Protein AF-A0A9Q0MY28-F1 (afdb_monomer)

Foldseek 3Di:
DDDDDDDDDDPPPPPDPPPPPPPPADDQDPVLLVLVVVLCVVDDCVPQDDVVVVVSLQVSLVVSVVVDDDNDGSVVSVVVNVVVVVVVVVVVCVVVVVPDDDDDDDDDDDDPVPVVVVVVVVVVVVVVVVVVVVVVVVVVVVVVVVVVVVVVVVVVPD

Nearest PDB structures (foldseek):
  7pkt-assembly1_S  TM=3.244E-01  e=6.025E+00  Chlamydomonas reinhardtii

pLDDT: mean 76.68, std 19.22, range [40.81, 97.0]

Solvent-accessible surface area (backbone atoms only — not comparable to full-atom values): 9858 Å² total; per-residue (Å²): 134,84,84,89,79,89,82,89,80,78,80,78,79,80,78,74,81,82,77,76,77,79,71,78,71,70,63,77,50,70,69,55,50,55,52,55,51,53,48,52,74,77,51,49,62,90,78,64,37,70,70,56,44,49,53,55,43,45,56,46,29,53,57,44,33,72,77,38,70,48,78,56,55,44,70,51,51,52,50,53,48,53,52,5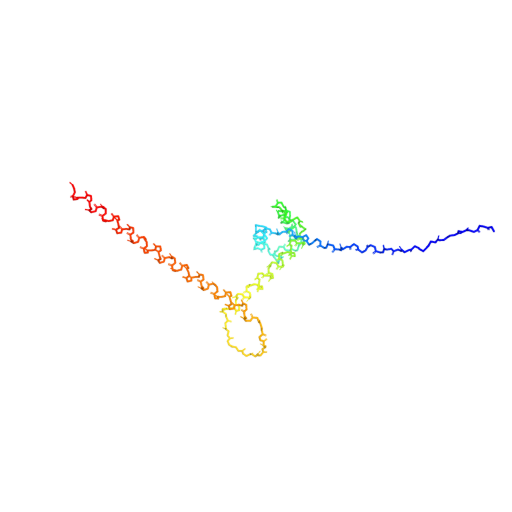0,54,50,49,51,54,53,51,48,46,66,58,49,66,76,75,55,86,74,93,77,88,82,90,82,86,87,80,71,67,70,66,56,53,56,52,51,51,52,51,52,50,51,53,52,52,51,52,52,51,50,51,54,51,51,54,51,50,55,54,50,51,56,53,51,55,52,52,56,63,59,62,78,77,116

Radius of gyration: 33.16 Å; Cα contacts (8 Å, |Δi|>4): 31; chains: 1; bounding box: 58×68×130 Å

Organism: NCBI:txid35572

Structure (mmCIF, N/CA/C/O backbone):
data_AF-A0A9Q0MY28-F1
#
_entry.id   AF-A0A9Q0MY28-F1
#
loop_
_atom_site.group_PDB
_atom_site.id
_atom_site.type_symbol
_atom_site.label_atom_id
_atom_site.label_alt_id
_atom_site.label_comp_id
_atom_site.label_asym_id
_atom_site.label_entity_id
_atom_site.label_seq_id
_atom_site.pdbx_PDB_ins_code
_atom_site.Cartn_x
_atom_site.Cartn_y
_atom_site.Cartn_z
_atom_site.occupancy
_atom_site.B_iso_or_equiv
_atom_site.auth_seq_id
_atom_site.auth_comp_id
_atom_site.auth_asym_id
_atom_site.auth_atom_id
_atom_site.pdbx_PDB_model_num
ATOM 1 N N . MET A 1 1 ? -35.969 -32.860 -71.937 1.00 40.81 1 MET A N 1
ATOM 2 C CA . MET A 1 1 ? -35.325 -33.828 -71.030 1.00 40.81 1 MET A CA 1
ATOM 3 C C . MET A 1 1 ? -34.455 -33.044 -70.061 1.00 40.81 1 MET A C 1
ATOM 5 O O . MET A 1 1 ? -33.631 -32.294 -70.557 1.00 40.81 1 MET A O 1
ATOM 9 N N . LEU A 1 2 ? -34.689 -33.248 -68.753 1.00 44.28 2 LEU A N 1
ATOM 10 C CA . LEU A 1 2 ? -33.838 -32.941 -67.578 1.00 44.28 2 LEU A CA 1
ATOM 11 C C . LEU A 1 2 ? -33.601 -31.436 -67.297 1.00 44.28 2 LEU A C 1
ATOM 13 O O . LEU A 1 2 ? -32.993 -30.759 -68.112 1.00 44.28 2 LEU A O 1
ATOM 17 N N . SER A 1 3 ? -34.222 -30.787 -66.302 1.00 49.66 3 SER A N 1
ATOM 18 C CA . SER A 1 3 ? -34.233 -30.965 -64.827 1.00 49.66 3 SER A CA 1
ATOM 19 C C . SER A 1 3 ? -32.961 -30.479 -64.112 1.00 49.66 3 SER A C 1
ATOM 21 O O . SER A 1 3 ? -31.872 -30.917 -64.456 1.00 49.66 3 SER A O 1
ATOM 23 N N . GLU A 1 4 ? -33.201 -29.677 -63.057 1.00 52.00 4 GLU A N 1
ATOM 24 C CA . GLU A 1 4 ? -32.358 -29.399 -61.866 1.00 52.00 4 GLU A CA 1
ATOM 25 C C . GLU A 1 4 ? -31.192 -28.398 -62.044 1.00 52.00 4 GLU A C 1
ATOM 27 O O . GLU A 1 4 ? -30.503 -28.403 -63.049 1.00 52.00 4 GLU A O 1
ATOM 32 N N . GLY A 1 5 ? -30.885 -27.479 -61.122 1.00 47.59 5 GLY A N 1
ATOM 33 C CA . GLY A 1 5 ? -31.437 -27.168 -59.804 1.00 47.59 5 GLY A CA 1
ATOM 34 C C . GLY A 1 5 ? -30.579 -26.100 -59.087 1.00 47.59 5 GLY A C 1
ATOM 35 O O . GLY A 1 5 ? -29.384 -26.002 -59.331 1.00 47.59 5 GLY A O 1
ATOM 36 N N . SER A 1 6 ? -31.239 -25.292 -58.246 1.00 51.25 6 SER A N 1
ATOM 37 C CA . SER A 1 6 ? -30.833 -24.787 -56.916 1.00 51.25 6 SER A CA 1
ATOM 38 C C . SER A 1 6 ? -29.352 -24.497 -56.599 1.00 51.25 6 SER A C 1
ATOM 40 O O . SER A 1 6 ? -28.540 -25.414 -56.613 1.00 51.25 6 SER A O 1
ATOM 42 N N . SER A 1 7 ? -29.049 -23.291 -56.087 1.00 53.34 7 SER A N 1
ATOM 43 C CA . SER A 1 7 ? -28.629 -23.110 -54.675 1.00 53.34 7 SER A CA 1
ATOM 44 C C . SER A 1 7 ? -28.375 -21.627 -54.339 1.00 53.34 7 SER A C 1
ATOM 46 O O . SER A 1 7 ? -27.285 -21.103 -54.569 1.00 53.34 7 SER A O 1
ATOM 48 N N . ASP A 1 8 ? -29.374 -20.953 -53.764 1.00 49.28 8 ASP A N 1
ATOM 49 C CA . ASP A 1 8 ? -29.188 -19.671 -53.077 1.00 49.28 8 ASP A CA 1
ATOM 50 C C . ASP A 1 8 ? -28.562 -19.937 -51.701 1.00 49.28 8 ASP A C 1
ATOM 52 O O . ASP A 1 8 ? -29.221 -20.356 -50.747 1.00 49.28 8 ASP A O 1
ATOM 56 N N . GLY A 1 9 ? -27.248 -19.741 -51.610 1.00 54.25 9 GLY A N 1
ATOM 57 C CA . GLY A 1 9 ? -26.503 -19.824 -50.359 1.00 54.25 9 GLY A CA 1
ATOM 58 C C . GLY A 1 9 ? -26.680 -18.561 -49.519 1.00 54.25 9 GLY A C 1
ATOM 59 O O . GLY A 1 9 ? -25.861 -17.649 -49.594 1.00 54.25 9 GLY A O 1
ATOM 60 N N . GLU A 1 10 ? -27.721 -18.516 -48.685 1.00 53.44 10 GLU A N 1
ATOM 61 C CA . GLU A 1 10 ? -27.816 -17.570 -47.566 1.00 53.44 10 GLU A CA 1
ATOM 62 C C . GLU A 1 10 ? -26.691 -17.843 -46.550 1.00 53.44 10 GLU A C 1
ATOM 64 O O . GLU A 1 10 ? -26.781 -18.728 -45.693 1.00 53.44 10 GLU A O 1
ATOM 69 N N . CYS A 1 11 ? -25.622 -17.048 -46.607 1.00 50.44 11 CYS A N 1
ATOM 70 C CA . CYS A 1 11 ? -24.633 -16.960 -45.537 1.00 50.44 11 CYS A CA 1
ATOM 71 C C . CYS A 1 11 ? -25.269 -16.296 -44.308 1.00 50.44 11 CYS A C 1
ATOM 73 O O . CYS A 1 11 ? -25.254 -15.076 -44.159 1.00 50.44 11 CYS A O 1
ATOM 75 N N . LYS A 1 12 ? -25.828 -17.105 -43.403 1.00 57.69 12 LYS A N 1
ATOM 76 C CA . LYS A 1 12 ? -26.235 -16.653 -42.068 1.00 57.69 12 LYS A CA 1
ATOM 77 C C . LYS A 1 12 ? -24.986 -16.304 -41.262 1.00 57.69 12 LYS A C 1
ATOM 79 O O . LYS A 1 12 ? -24.281 -17.175 -40.753 1.00 57.69 12 LYS A O 1
ATOM 84 N N . GLU A 1 13 ? -24.712 -15.010 -41.178 1.00 53.75 13 GLU A N 1
ATOM 85 C CA . GLU A 1 13 ? -23.661 -14.417 -40.360 1.00 53.75 13 GLU A CA 1
ATOM 86 C C . GLU A 1 13 ? -23.988 -14.660 -38.875 1.00 53.75 13 GLU A C 1
ATOM 88 O O . GLU A 1 13 ? -24.780 -13.954 -38.247 1.00 53.75 13 GLU A O 1
ATOM 93 N N . ASN A 1 14 ? -23.420 -15.731 -38.317 1.00 57.09 14 ASN A N 1
ATOM 94 C CA . ASN A 1 14 ? -23.519 -16.059 -36.899 1.00 57.09 14 ASN A CA 1
ATOM 95 C C . ASN A 1 14 ? -22.766 -15.004 -36.079 1.00 57.09 14 ASN A C 1
ATOM 97 O O . ASN A 1 14 ? -21.574 -15.128 -35.798 1.00 57.09 14 ASN A O 1
ATOM 101 N N . LYS A 1 15 ? -23.482 -13.953 -35.682 1.00 55.16 15 LYS A N 1
ATOM 102 C CA . LYS A 1 15 ? -23.011 -12.921 -34.760 1.00 55.16 15 LYS A CA 1
ATOM 103 C C . LYS A 1 15 ? -22.893 -13.534 -33.361 1.00 55.16 15 LYS A C 1
ATOM 105 O O . LYS A 1 15 ? -23.852 -13.536 -32.591 1.00 55.16 15 LYS A O 1
ATOM 110 N N . MET A 1 16 ? -21.731 -14.103 -33.034 1.00 52.81 16 MET A N 1
ATOM 111 C CA . MET A 1 16 ? -21.467 -14.546 -31.665 1.00 52.81 16 MET A CA 1
ATOM 112 C C . MET A 1 16 ? -21.495 -13.329 -30.723 1.00 52.81 16 MET A C 1
ATOM 114 O O . MET A 1 16 ? -20.825 -12.329 -31.000 1.00 52.81 16 MET A O 1
ATOM 118 N N . PRO A 1 17 ? -22.254 -13.376 -29.613 1.00 57.28 17 PRO A N 1
ATOM 119 C CA . PRO A 1 17 ? -22.230 -12.320 -28.618 1.00 57.28 17 PRO A CA 1
ATOM 120 C C . PRO A 1 17 ? -20.844 -12.287 -27.978 1.00 57.28 17 PRO A C 1
ATOM 122 O O . PRO A 1 17 ? -20.407 -13.242 -27.337 1.00 57.28 17 PRO A O 1
ATOM 125 N N . ASN A 1 18 ? -20.155 -11.167 -28.181 1.00 45.53 18 ASN A N 1
ATOM 126 C CA . ASN A 1 18 ? -18.855 -10.861 -27.608 1.00 45.53 18 ASN A CA 1
ATOM 127 C C . ASN A 1 18 ? -19.030 -10.688 -26.088 1.00 45.53 18 ASN A C 1
ATOM 129 O O . ASN A 1 18 ? -19.217 -9.578 -25.588 1.00 45.53 18 ASN A O 1
ATOM 133 N N . GLN A 1 19 ? -19.075 -11.802 -25.349 1.00 51.69 19 GLN A N 1
ATOM 134 C CA . GLN A 1 19 ? -18.989 -11.789 -23.895 1.00 51.69 19 GLN A CA 1
ATOM 135 C C . GLN A 1 19 ? -17.579 -11.331 -23.536 1.00 51.69 19 GLN A C 1
ATOM 137 O O . GLN A 1 19 ? -16.637 -12.118 -23.467 1.00 51.69 19 GLN A O 1
ATOM 142 N N . VAL A 1 20 ? -17.436 -10.024 -23.331 1.00 46.72 20 VAL A N 1
ATOM 143 C CA . VAL A 1 20 ? -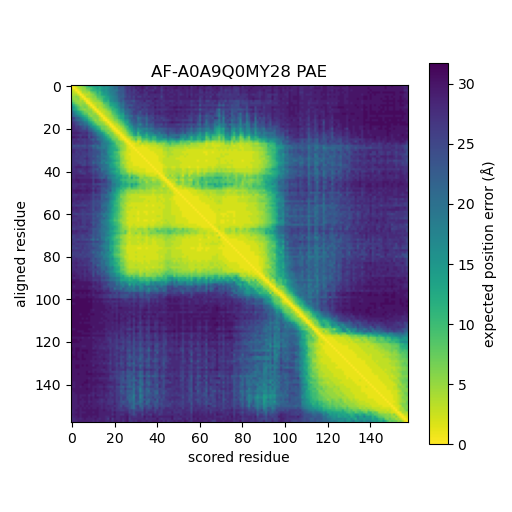16.249 -9.430 -22.730 1.00 46.72 20 VAL A CA 1
ATOM 144 C C . VAL A 1 20 ? -16.193 -9.928 -21.288 1.00 46.72 20 VAL A C 1
ATOM 146 O O . VAL A 1 20 ? -16.767 -9.332 -20.378 1.00 46.72 20 VAL A O 1
ATOM 149 N N . PHE A 1 21 ? -15.523 -11.060 -21.075 1.00 46.31 21 PHE A N 1
ATOM 150 C CA . PHE A 1 21 ? -15.102 -11.489 -19.752 1.00 46.31 21 PHE A CA 1
ATOM 151 C C . PHE A 1 21 ? -14.132 -10.429 -19.231 1.00 46.31 21 PHE A C 1
ATOM 153 O O . PHE A 1 21 ? -12.944 -10.434 -19.554 1.00 46.31 21 PHE A O 1
ATOM 160 N N . VAL A 1 22 ? -14.639 -9.481 -18.440 1.00 47.47 22 VAL A N 1
ATOM 161 C CA . VAL A 1 22 ? -13.801 -8.565 -17.665 1.00 47.47 22 VAL A CA 1
ATOM 162 C C . VAL A 1 22 ? -13.130 -9.407 -16.585 1.00 47.47 22 VAL A C 1
ATOM 164 O O . VAL A 1 22 ? -13.611 -9.513 -15.456 1.00 47.47 22 VAL A O 1
ATOM 167 N N . LEU A 1 23 ? -12.032 -10.067 -16.955 1.00 50.94 23 LEU A N 1
ATOM 168 C CA . LEU A 1 23 ? -11.127 -10.716 -16.022 1.00 50.94 23 LEU A CA 1
ATOM 169 C C . LEU A 1 23 ? -10.710 -9.647 -15.013 1.00 50.94 23 LEU A C 1
ATOM 171 O O . LEU A 1 23 ? -10.011 -8.689 -15.353 1.00 50.94 23 LEU A O 1
ATOM 175 N N . LYS A 1 24 ? -11.207 -9.772 -13.775 1.00 58.97 24 LYS A N 1
ATOM 176 C CA . LYS A 1 24 ? -10.778 -8.939 -12.651 1.00 58.97 24 LYS A CA 1
ATOM 177 C C . LYS A 1 24 ? -9.269 -9.103 -12.540 1.00 58.97 24 LYS A C 1
ATOM 179 O O . LYS A 1 24 ? -8.791 -10.130 -12.070 1.00 58.97 24 LYS A O 1
ATOM 184 N N . GLN A 1 25 ? -8.544 -8.094 -13.011 1.00 57.81 25 GLN A N 1
ATOM 185 C CA . GLN A 1 25 ? -7.092 -8.047 -12.941 1.00 57.81 25 GLN A CA 1
ATOM 186 C C . GLN A 1 25 ? -6.654 -8.342 -11.495 1.00 57.81 25 GLN A C 1
ATOM 188 O O . GLN A 1 25 ? -7.219 -7.739 -10.570 1.00 57.81 25 GLN A O 1
ATOM 193 N N . PRO A 1 26 ? -5.696 -9.263 -11.285 1.00 64.94 26 PRO A N 1
ATOM 194 C CA . PRO A 1 26 ? -5.213 -9.603 -9.956 1.00 64.94 26 PRO A CA 1
ATOM 195 C C . PRO A 1 26 ? -4.766 -8.335 -9.222 1.00 64.94 26 PRO A C 1
ATOM 197 O O . PRO A 1 26 ? -4.039 -7.491 -9.757 1.00 64.94 26 PRO A O 1
ATOM 200 N N . ARG A 1 27 ? -5.296 -8.151 -8.009 1.00 80.12 27 ARG A N 1
ATOM 201 C CA . ARG A 1 27 ? -5.025 -6.966 -7.193 1.00 80.12 27 ARG A CA 1
ATOM 202 C C . ARG A 1 27 ? -3.674 -7.132 -6.515 1.00 80.12 27 ARG A C 1
ATOM 204 O O . ARG A 1 27 ? -3.429 -8.157 -5.893 1.00 80.12 27 ARG A O 1
ATOM 211 N N . VAL A 1 28 ? -2.849 -6.095 -6.613 1.00 87.94 28 VAL A N 1
ATOM 212 C CA . VAL A 1 28 ? -1.614 -5.970 -5.835 1.00 87.94 28 VAL A CA 1
ATOM 213 C C . VAL A 1 28 ? -1.977 -5.981 -4.351 1.00 87.94 28 VAL A C 1
ATOM 215 O O . VAL A 1 28 ? -2.903 -5.275 -3.934 1.00 87.94 28 VAL A O 1
ATOM 218 N N . SER A 1 29 ? -1.283 -6.803 -3.570 1.00 90.38 29 SER A N 1
ATOM 219 C CA . SER A 1 29 ? -1.513 -6.921 -2.134 1.00 90.38 29 SER A CA 1
ATOM 220 C C . SER A 1 29 ? -1.010 -5.678 -1.393 1.00 90.38 29 SER A C 1
ATOM 222 O O . SER A 1 29 ? -0.156 -4.937 -1.878 1.00 90.38 29 SER A O 1
ATOM 224 N N . LYS A 1 30 ? -1.525 -5.439 -0.182 1.00 89.62 30 LYS A N 1
ATOM 225 C CA . LYS A 1 30 ? -1.032 -4.340 0.662 1.00 89.62 30 LYS A CA 1
ATOM 226 C C . LYS A 1 30 ? 0.471 -4.490 0.946 1.00 89.62 30 LYS A C 1
ATOM 228 O O . LYS A 1 30 ? 1.210 -3.529 0.800 1.00 89.62 30 LYS A O 1
ATOM 233 N N . GLN A 1 31 ? 0.912 -5.710 1.250 1.00 91.50 31 GLN A N 1
ATOM 234 C CA . GLN A 1 31 ? 2.310 -6.021 1.547 1.00 91.50 31 GLN A CA 1
ATOM 235 C C . GLN A 1 31 ? 3.249 -5.694 0.375 1.00 91.50 31 GLN A C 1
ATOM 237 O O . GLN A 1 31 ? 4.323 -5.143 0.587 1.00 91.50 31 GLN A O 1
ATOM 242 N N . GLN A 1 32 ? 2.821 -5.959 -0.865 1.00 92.81 32 GLN A N 1
ATOM 243 C CA . GLN A 1 32 ? 3.580 -5.576 -2.060 1.00 92.81 32 GLN A CA 1
ATOM 244 C C . GLN A 1 32 ? 3.731 -4.049 -2.180 1.00 92.81 32 GLN A C 1
ATOM 246 O O . GLN A 1 32 ? 4.784 -3.567 -2.584 1.00 92.81 32 GLN A O 1
ATOM 251 N N . TYR A 1 33 ? 2.707 -3.270 -1.813 1.00 91.38 33 TYR A N 1
ATOM 252 C CA . TYR A 1 33 ? 2.809 -1.807 -1.805 1.00 91.38 33 TYR A CA 1
ATOM 253 C C . TYR A 1 33 ? 3.712 -1.272 -0.698 1.00 91.38 33 TYR A C 1
ATOM 255 O O . TYR A 1 33 ? 4.473 -0.343 -0.958 1.00 91.38 33 TYR A O 1
ATOM 263 N N . ASP A 1 34 ? 3.627 -1.846 0.501 1.00 92.75 34 ASP A N 1
ATOM 264 C CA . ASP A 1 34 ? 4.446 -1.432 1.642 1.00 92.75 34 ASP A CA 1
ATOM 265 C C . ASP A 1 34 ? 5.945 -1.634 1.327 1.00 92.75 34 ASP A C 1
ATOM 267 O O . ASP A 1 34 ? 6.767 -0.766 1.611 1.00 92.75 34 ASP A O 1
ATOM 271 N N . GLU A 1 35 ? 6.293 -2.721 0.631 1.00 95.00 35 GLU A N 1
ATOM 272 C CA . GLU A 1 35 ? 7.662 -2.989 0.177 1.00 95.00 35 GLU A CA 1
ATOM 273 C C . GLU A 1 35 ? 8.145 -1.991 -0.892 1.00 95.00 35 GLU A C 1
ATOM 275 O O . GLU A 1 35 ? 9.271 -1.497 -0.823 1.00 95.00 35 GLU A O 1
ATOM 280 N N . ILE A 1 36 ? 7.294 -1.648 -1.868 1.00 92.94 36 ILE A N 1
ATOM 281 C CA . ILE A 1 36 ? 7.620 -0.615 -2.867 1.00 92.94 36 ILE A CA 1
ATOM 282 C C . ILE A 1 36 ? 7.843 0.744 -2.191 1.00 92.94 36 ILE A C 1
ATOM 284 O O . ILE A 1 36 ? 8.720 1.508 -2.597 1.00 92.94 36 ILE A O 1
ATOM 288 N N . GLU A 1 37 ? 7.036 1.066 -1.181 1.00 92.31 37 GLU A N 1
ATOM 289 C CA . GLU A 1 37 ? 7.140 2.320 -0.442 1.00 92.31 37 GLU A CA 1
ATOM 290 C C . GLU A 1 37 ? 8.451 2.402 0.348 1.00 92.31 37 GLU A C 1
ATOM 292 O O . GLU A 1 37 ? 9.152 3.406 0.226 1.00 92.31 37 GLU A O 1
ATOM 297 N N . ALA A 1 38 ? 8.823 1.338 1.066 1.00 93.38 38 ALA A N 1
ATOM 298 C CA . ALA A 1 38 ? 10.107 1.249 1.760 1.00 93.38 38 ALA A CA 1
ATOM 299 C C . ALA A 1 38 ? 11.288 1.396 0.787 1.00 93.38 38 ALA A C 1
ATOM 301 O O . ALA A 1 38 ? 12.184 2.209 1.007 1.00 93.38 38 ALA A O 1
ATOM 302 N N . PHE A 1 39 ? 11.238 0.701 -0.355 1.00 94.19 39 PHE A N 1
ATOM 303 C CA . PHE A 1 39 ? 12.268 0.805 -1.386 1.00 94.19 39 PHE A CA 1
ATOM 304 C C . PHE A 1 39 ? 12.501 2.252 -1.851 1.00 94.19 39 PHE A C 1
ATOM 306 O O . PHE A 1 39 ? 13.648 2.675 -1.981 1.00 94.19 39 PHE A O 1
ATOM 313 N N . TYR A 1 40 ? 11.428 3.015 -2.086 1.00 88.19 40 TYR A N 1
ATOM 314 C CA . TYR A 1 40 ? 11.516 4.411 -2.530 1.00 88.19 40 TYR A CA 1
ATOM 315 C C . TYR A 1 40 ? 12.015 5.380 -1.459 1.00 88.19 40 TYR A C 1
ATOM 317 O O . TYR A 1 40 ? 12.521 6.444 -1.815 1.00 88.19 40 TYR A O 1
ATOM 325 N N . GLN A 1 41 ? 11.813 5.065 -0.180 1.00 87.00 41 GLN A N 1
ATOM 326 C CA . GLN A 1 41 ? 12.341 5.877 0.916 1.00 87.00 41 GLN A CA 1
ATOM 327 C C . GLN A 1 41 ? 13.863 5.737 1.007 1.00 87.00 41 GLN A C 1
ATOM 329 O O . GLN A 1 41 ? 14.549 6.741 1.184 1.00 87.00 41 GLN A O 1
ATOM 334 N N . ASP A 1 42 ? 14.372 4.524 0.794 1.00 88.62 42 ASP A N 1
ATOM 335 C CA . ASP A 1 42 ? 15.803 4.223 0.884 1.00 88.62 42 ASP A CA 1
ATOM 336 C C . ASP A 1 42 ? 16.573 4.536 -0.409 1.00 88.62 42 ASP A C 1
ATOM 338 O O . ASP A 1 42 ? 17.759 4.859 -0.366 1.00 88.62 42 ASP A O 1
ATOM 342 N N . HIS A 1 43 ? 15.914 4.457 -1.572 1.00 85.25 43 HIS A N 1
ATOM 343 C CA . HIS A 1 43 ? 16.565 4.575 -2.878 1.00 85.25 43 HIS A CA 1
ATOM 344 C C . HIS A 1 43 ? 15.882 5.639 -3.746 1.00 85.25 43 HIS A C 1
ATOM 346 O O . HIS A 1 43 ? 14.854 5.386 -4.382 1.00 85.25 43 HIS A O 1
ATOM 352 N N . SER A 1 44 ? 16.482 6.831 -3.836 1.00 81.50 44 SER A N 1
ATOM 353 C CA . SER A 1 44 ? 16.068 7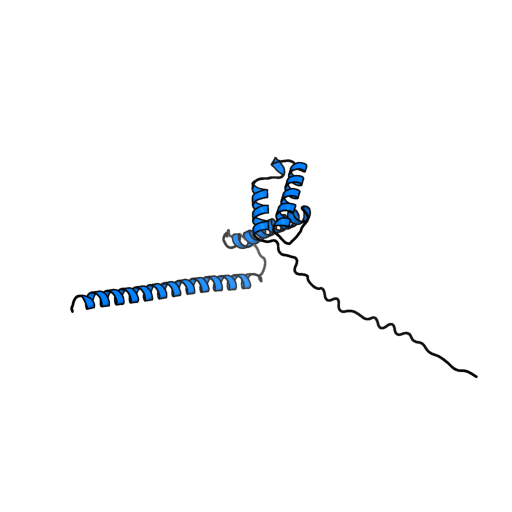.846 -4.812 1.00 81.50 44 SER A CA 1
ATOM 354 C C . SER A 1 44 ? 16.861 7.709 -6.115 1.00 81.50 44 SER A C 1
ATOM 356 O O . SER A 1 44 ? 18.076 7.518 -6.106 1.00 81.50 44 SER A O 1
ATOM 358 N N . GLU A 1 45 ? 16.186 7.837 -7.261 1.00 76.56 45 GLU A N 1
ATOM 359 C CA . GLU A 1 45 ? 16.845 7.782 -8.580 1.00 76.56 45 GLU A CA 1
ATOM 360 C C . GLU A 1 45 ? 17.952 8.844 -8.710 1.00 76.56 45 GLU A C 1
ATOM 362 O O . GLU A 1 45 ? 18.993 8.600 -9.318 1.00 76.56 45 GLU A O 1
ATOM 367 N N . GLU A 1 46 ? 17.747 9.996 -8.069 1.00 77.31 46 GLU A N 1
ATOM 368 C CA . GLU A 1 46 ? 18.671 11.132 -8.051 1.00 77.31 46 GLU A CA 1
ATOM 369 C C . GLU A 1 46 ? 19.980 10.844 -7.301 1.00 77.31 46 GLU A C 1
ATOM 371 O O . GLU A 1 46 ? 20.995 11.460 -7.615 1.00 77.31 46 GLU A O 1
ATOM 376 N N . SER A 1 47 ? 19.989 9.912 -6.340 1.00 77.38 47 SER A N 1
ATOM 377 C CA . SER A 1 47 ? 21.163 9.655 -5.490 1.00 77.38 47 SER A CA 1
ATOM 378 C C . SER A 1 47 ? 22.044 8.496 -5.964 1.00 77.38 47 SER A C 1
ATOM 380 O O . SER A 1 47 ? 23.230 8.473 -5.648 1.00 77.38 47 SER A O 1
ATOM 382 N N . ILE A 1 48 ? 21.498 7.544 -6.728 1.00 82.44 48 ILE A N 1
ATOM 383 C CA . ILE A 1 48 ? 22.160 6.255 -7.017 1.00 82.44 48 ILE A CA 1
ATOM 384 C C . ILE A 1 48 ? 22.563 6.104 -8.498 1.00 82.44 48 ILE A C 1
ATOM 386 O O . ILE A 1 48 ? 23.413 5.282 -8.842 1.00 82.44 48 ILE A O 1
ATOM 390 N N . GLY A 1 49 ? 21.999 6.925 -9.388 1.00 89.56 49 GLY A N 1
ATOM 391 C CA . GLY A 1 49 ? 22.248 6.850 -10.827 1.00 89.56 49 GLY A CA 1
ATOM 392 C C . GLY A 1 49 ? 21.358 5.825 -11.540 1.00 89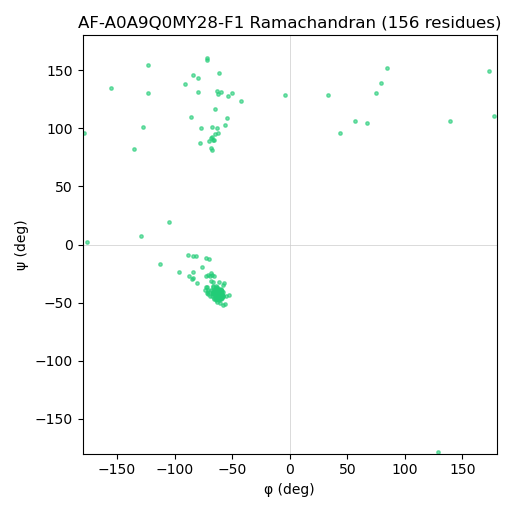.56 49 GLY A C 1
ATOM 393 O O . GLY A 1 49 ? 20.904 4.831 -10.970 1.00 89.56 49 GLY A O 1
ATOM 394 N N . ARG A 1 50 ? 21.084 6.084 -12.824 1.00 87.12 50 ARG A N 1
ATOM 395 C CA . ARG A 1 50 ? 20.005 5.427 -13.584 1.00 87.12 50 ARG A CA 1
ATOM 396 C C . ARG A 1 50 ? 20.168 3.909 -13.718 1.00 87.12 50 ARG A C 1
ATOM 398 O O . ARG A 1 50 ? 19.191 3.180 -13.551 1.00 87.12 50 ARG A O 1
ATOM 405 N N . ASP A 1 51 ? 21.372 3.431 -14.020 1.00 89.75 51 ASP A N 1
ATOM 406 C CA . ASP A 1 51 ? 21.605 2.006 -14.295 1.00 89.75 51 ASP A CA 1
ATOM 407 C C . ASP A 1 51 ? 21.513 1.156 -13.024 1.00 89.75 51 ASP A C 1
ATOM 409 O O . ASP A 1 51 ? 20.865 0.108 -13.014 1.00 89.75 51 ASP A O 1
ATOM 413 N N . VAL A 1 52 ? 22.074 1.655 -11.921 1.00 90.25 52 VAL A N 1
ATOM 414 C CA . VAL A 1 52 ? 21.985 1.004 -10.609 1.00 90.25 52 VAL A CA 1
ATOM 415 C C . VAL A 1 52 ? 20.542 1.035 -10.104 1.00 90.25 52 VAL A C 1
ATOM 417 O O . VAL A 1 52 ? 20.021 0.015 -9.656 1.00 90.25 52 VAL A O 1
ATOM 420 N N . PHE A 1 53 ? 19.843 2.162 -10.271 1.00 90.12 53 PHE A N 1
ATOM 421 C CA . PHE A 1 53 ? 18.424 2.268 -9.938 1.00 90.12 53 PHE A CA 1
ATOM 422 C C . PHE A 1 53 ? 17.566 1.272 -10.732 1.00 90.12 53 PHE A C 1
ATOM 424 O O . PHE A 1 53 ? 16.644 0.666 -10.188 1.00 90.12 53 PHE A O 1
ATOM 431 N N . LYS A 1 54 ? 17.876 1.046 -12.014 1.00 92.00 54 LYS A N 1
ATOM 432 C CA . LYS A 1 54 ? 17.202 0.034 -12.836 1.00 92.00 54 LYS A CA 1
ATOM 433 C C . LYS A 1 54 ? 17.442 -1.388 -12.324 1.00 92.00 54 LYS A C 1
ATOM 435 O O . LYS A 1 54 ? 16.477 -2.139 -12.212 1.00 92.00 54 LYS A O 1
ATOM 440 N N . ALA A 1 55 ? 18.678 -1.743 -11.978 1.00 93.44 55 ALA A N 1
ATOM 441 C CA . ALA A 1 55 ? 18.995 -3.062 -11.427 1.00 93.44 55 ALA A CA 1
ATOM 442 C C . ALA A 1 55 ? 18.282 -3.313 -10.085 1.00 93.44 55 ALA A C 1
ATOM 444 O O . ALA A 1 55 ? 17.676 -4.362 -9.877 1.00 93.44 55 ALA A O 1
ATOM 445 N N . LEU A 1 56 ? 18.270 -2.313 -9.200 1.00 94.75 56 LEU A N 1
ATOM 446 C CA . LEU A 1 56 ? 17.557 -2.371 -7.923 1.00 94.75 56 LEU A CA 1
ATOM 447 C C . LEU A 1 56 ? 16.050 -2.605 -8.105 1.00 94.75 56 LEU A C 1
ATOM 449 O O . LEU A 1 56 ? 15.444 -3.408 -7.398 1.00 94.75 56 LEU A O 1
ATOM 453 N N . TRP A 1 57 ? 15.458 -1.955 -9.104 1.00 94.31 57 TRP A N 1
ATOM 454 C CA . TRP A 1 57 ? 14.058 -2.154 -9.466 1.00 94.31 57 TRP A CA 1
ATOM 455 C C . TRP A 1 57 ? 13.749 -3.543 -10.016 1.00 94.31 57 TRP A C 1
ATOM 457 O O . TRP A 1 57 ? 12.671 -4.075 -9.749 1.00 94.31 57 TRP A O 1
ATOM 467 N N . GLN A 1 58 ? 14.669 -4.132 -10.779 1.00 95.56 58 GLN A N 1
ATOM 468 C CA . GLN A 1 58 ? 14.521 -5.504 -11.261 1.00 95.56 58 GLN A CA 1
ATOM 469 C C . GLN A 1 58 ? 14.517 -6.491 -10.089 1.00 95.56 58 GLN A C 1
ATOM 471 O O . GLN A 1 58 ? 13.584 -7.284 -9.975 1.00 95.56 58 GLN A O 1
ATOM 476 N N . ASN A 1 59 ? 15.466 -6.355 -9.158 1.00 96.00 59 ASN A N 1
ATOM 477 C CA . ASN A 1 59 ? 15.515 -7.175 -7.944 1.00 96.00 59 ASN A CA 1
ATOM 478 C C . ASN A 1 59 ? 14.240 -7.023 -7.096 1.00 96.00 59 ASN A C 1
ATOM 480 O O . ASN A 1 59 ? 13.696 -8.002 -6.582 1.00 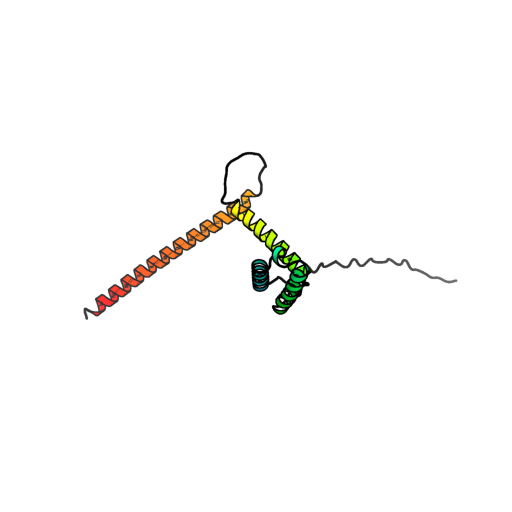96.00 59 ASN A O 1
ATOM 484 N N . LEU A 1 60 ? 13.723 -5.795 -6.974 1.00 95.50 60 LEU A N 1
ATOM 485 C CA . LEU A 1 60 ? 12.463 -5.543 -6.281 1.00 95.50 60 LEU A CA 1
ATOM 486 C C . LEU A 1 60 ? 11.287 -6.240 -6.979 1.00 95.50 60 LEU A C 1
ATOM 488 O O . LEU A 1 60 ? 10.471 -6.868 -6.311 1.00 95.50 60 LEU A O 1
ATOM 492 N N . ALA A 1 61 ? 11.195 -6.162 -8.308 1.00 95.75 61 ALA A N 1
ATOM 493 C CA . ALA A 1 61 ? 10.126 -6.808 -9.068 1.00 95.75 61 ALA A CA 1
ATOM 494 C C . ALA A 1 61 ? 10.109 -8.330 -8.859 1.00 95.75 61 ALA A C 1
ATOM 496 O O . ALA A 1 61 ? 9.041 -8.910 -8.660 1.00 95.75 61 ALA A O 1
ATOM 497 N N . GLU A 1 62 ? 11.279 -8.970 -8.839 1.00 96.38 62 GLU A N 1
ATOM 498 C CA . GLU A 1 62 ? 11.411 -10.396 -8.526 1.00 96.38 62 GLU A CA 1
ATOM 499 C C . GLU A 1 62 ? 10.917 -10.713 -7.111 1.00 96.38 62 GLU A C 1
ATOM 501 O O . GLU A 1 62 ? 10.091 -11.612 -6.932 1.00 96.38 62 GLU A O 1
ATOM 506 N N . LYS A 1 63 ? 11.337 -9.919 -6.116 1.00 96.19 63 LYS A N 1
ATOM 507 C CA . LYS A 1 63 ? 10.875 -10.053 -4.727 1.00 96.19 63 LYS A CA 1
ATOM 508 C C . LYS A 1 63 ? 9.353 -9.923 -4.621 1.00 96.19 63 LYS A C 1
ATOM 510 O O . LYS A 1 63 ? 8.718 -10.721 -3.937 1.00 96.19 63 LYS A O 1
ATOM 515 N N . LEU A 1 64 ? 8.752 -8.952 -5.309 1.00 95.62 64 LEU A N 1
ATOM 516 C CA . LEU A 1 64 ? 7.303 -8.722 -5.300 1.00 95.62 64 LEU A CA 1
ATOM 517 C C . LEU A 1 64 ? 6.527 -9.868 -5.951 1.00 95.62 64 LEU A C 1
ATOM 519 O O . LEU A 1 64 ? 5.488 -10.273 -5.428 1.00 95.62 64 LEU A O 1
ATOM 523 N N . ASN A 1 65 ? 7.040 -10.403 -7.059 1.00 95.50 65 ASN A N 1
ATOM 524 C CA . ASN A 1 65 ? 6.441 -11.538 -7.757 1.00 95.50 65 ASN A CA 1
ATOM 525 C C . ASN A 1 65 ? 6.514 -12.822 -6.913 1.00 95.50 65 ASN A C 1
ATOM 527 O O . ASN A 1 65 ? 5.596 -13.640 -6.961 1.00 95.50 65 ASN A O 1
ATOM 531 N N . ALA A 1 66 ? 7.561 -12.979 -6.095 1.00 95.38 66 ALA A N 1
ATOM 532 C CA . ALA A 1 66 ? 7.691 -14.095 -5.160 1.00 95.38 66 ALA A CA 1
ATOM 533 C C . ALA A 1 66 ? 6.669 -14.046 -4.006 1.00 95.38 66 ALA A C 1
ATOM 535 O O . ALA A 1 66 ? 6.318 -15.090 -3.461 1.00 95.38 66 ALA A O 1
ATOM 536 N N . MET A 1 67 ? 6.147 -12.863 -3.648 1.00 92.31 67 MET A N 1
ATOM 537 C CA . MET A 1 67 ? 5.096 -12.728 -2.623 1.00 92.31 67 MET A CA 1
ATOM 538 C C . MET A 1 67 ? 3.719 -13.213 -3.098 1.00 92.31 67 MET A C 1
ATOM 540 O O . MET A 1 67 ? 2.804 -13.356 -2.286 1.00 92.31 67 MET A O 1
ATOM 544 N N . GLY A 1 68 ? 3.555 -13.457 -4.399 1.00 89.69 68 GLY A N 1
ATOM 545 C CA . GLY A 1 68 ? 2.325 -13.963 -4.992 1.00 89.69 68 GLY A CA 1
ATOM 546 C C . GLY A 1 68 ? 1.840 -13.128 -6.179 1.00 89.69 68 GLY A C 1
ATOM 547 O O . GLY A 1 68 ? 2.474 -12.149 -6.575 1.00 89.69 68 GLY A O 1
ATOM 548 N N . PRO A 1 69 ? 0.697 -13.508 -6.774 1.00 88.81 69 PRO A N 1
ATOM 549 C CA . PRO A 1 69 ? 0.120 -12.765 -7.886 1.00 88.81 69 PRO A CA 1
ATOM 550 C C . PRO A 1 69 ? -0.238 -11.326 -7.465 1.00 88.81 69 PRO A C 1
ATOM 552 O O . PRO A 1 69 ? -0.664 -11.110 -6.330 1.00 88.81 69 PRO A O 1
ATOM 555 N N . PRO A 1 70 ? -0.147 -10.338 -8.373 1.00 90.94 70 PRO A N 1
ATOM 556 C CA . PRO A 1 70 ? 0.181 -10.460 -9.795 1.00 90.94 70 PRO A CA 1
ATOM 557 C C . PRO A 1 70 ? 1.687 -10.619 -10.063 1.00 90.94 70 PRO A C 1
ATOM 559 O O . PRO A 1 70 ? 2.498 -9.965 -9.420 1.00 90.94 70 PRO A O 1
ATOM 562 N N . VAL A 1 71 ? 2.043 -11.433 -11.064 1.00 91.88 71 VAL A N 1
ATOM 563 C CA . VAL A 1 71 ? 3.413 -11.486 -11.602 1.00 91.88 71 VAL A CA 1
ATOM 564 C C . VAL A 1 71 ? 3.531 -10.403 -12.665 1.00 91.88 71 VAL A C 1
ATOM 566 O O . VAL A 1 71 ? 2.894 -10.502 -13.713 1.00 91.88 71 VAL A O 1
ATOM 569 N N . LEU A 1 72 ? 4.293 -9.353 -12.372 1.00 92.56 72 LEU A N 1
ATOM 570 C CA . LEU A 1 72 ? 4.457 -8.192 -13.245 1.00 92.56 72 LEU A CA 1
ATOM 571 C C . LEU A 1 72 ? 5.930 -7.961 -13.571 1.00 92.56 72 LEU A C 1
ATOM 573 O O . LEU A 1 72 ? 6.834 -8.312 -12.808 1.00 92.56 72 LEU A O 1
ATOM 577 N N . THR A 1 73 ? 6.170 -7.321 -14.706 1.00 94.38 73 THR A N 1
ATOM 578 C CA . THR A 1 73 ? 7.492 -6.807 -15.059 1.00 94.38 73 THR A CA 1
ATOM 579 C C . THR A 1 73 ? 7.850 -5.587 -14.207 1.00 94.38 73 THR A C 1
ATOM 581 O O . THR A 1 73 ? 6.987 -4.894 -13.664 1.00 94.38 73 THR A O 1
ATOM 584 N N . GLU A 1 74 ? 9.142 -5.274 -14.126 1.00 94.56 74 GLU A N 1
ATOM 585 C CA . GLU A 1 74 ? 9.649 -4.080 -13.436 1.00 94.56 74 GLU A CA 1
ATOM 586 C C . GLU A 1 74 ? 8.964 -2.784 -13.910 1.00 94.56 74 GLU A C 1
ATOM 588 O O . GLU A 1 74 ? 8.520 -1.967 -13.098 1.00 94.56 74 GLU A O 1
ATOM 593 N N . SER A 1 75 ? 8.779 -2.629 -15.222 1.00 91.75 75 SER A N 1
ATOM 594 C CA . SER A 1 75 ? 8.118 -1.458 -15.805 1.00 91.75 75 SER A CA 1
ATOM 595 C C . SER A 1 75 ? 6.645 -1.327 -15.388 1.00 91.75 75 SER A C 1
ATOM 597 O O . SER A 1 75 ? 6.143 -0.223 -15.147 1.00 91.75 75 SER A O 1
ATOM 599 N N . GLU A 1 76 ? 5.946 -2.452 -15.239 1.00 92.81 76 GLU A N 1
ATOM 600 C CA . GLU A 1 76 ? 4.554 -2.495 -14.799 1.00 92.81 76 GLU A CA 1
ATOM 601 C C . GLU A 1 76 ? 4.427 -2.197 -13.309 1.00 92.81 76 GLU A C 1
ATOM 603 O O . GLU A 1 76 ? 3.525 -1.449 -12.921 1.00 92.81 76 GLU A O 1
ATOM 608 N N . TRP A 1 77 ? 5.350 -2.701 -12.486 1.00 94.31 77 TRP A N 1
ATOM 609 C CA . TRP A 1 77 ? 5.439 -2.354 -11.069 1.00 94.31 77 TRP A CA 1
ATOM 610 C C . TRP A 1 77 ? 5.658 -0.853 -10.870 1.00 94.31 77 TRP A C 1
ATOM 612 O O . TRP A 1 77 ? 4.914 -0.214 -10.119 1.00 94.31 77 TRP A O 1
ATOM 622 N N . ARG A 1 78 ? 6.584 -0.252 -11.625 1.00 92.31 78 ARG A N 1
ATOM 623 C CA . ARG A 1 78 ? 6.794 1.204 -11.624 1.00 92.31 78 ARG A CA 1
ATOM 624 C C . ARG A 1 78 ? 5.540 1.970 -12.034 1.00 92.31 78 ARG A C 1
ATOM 626 O O . ARG A 1 78 ? 5.157 2.934 -11.370 1.00 92.31 78 ARG A O 1
ATOM 633 N N . ARG A 1 79 ? 4.848 1.530 -13.091 1.00 92.56 79 ARG A N 1
ATOM 634 C CA . ARG A 1 79 ? 3.578 2.140 -13.521 1.00 92.56 79 ARG A CA 1
ATOM 635 C C . ARG A 1 79 ? 2.506 2.031 -12.432 1.00 92.56 79 ARG A C 1
ATOM 637 O O . ARG A 1 79 ? 1.834 3.021 -12.145 1.00 92.56 79 ARG A O 1
ATOM 644 N N . LYS A 1 80 ? 2.340 0.857 -11.815 1.00 91.12 80 LYS A N 1
ATOM 645 C CA . LYS A 1 80 ? 1.387 0.629 -10.714 1.00 91.12 80 LYS A CA 1
ATOM 646 C C . LYS A 1 80 ? 1.671 1.551 -9.538 1.00 91.12 80 LYS A C 1
ATOM 648 O O . LYS A 1 80 ? 0.736 2.141 -8.999 1.00 91.12 80 LYS A O 1
ATOM 653 N N . TRP A 1 81 ? 2.940 1.718 -9.183 1.00 91.31 81 TRP A N 1
ATOM 654 C CA . TRP A 1 81 ? 3.345 2.647 -8.140 1.00 91.31 81 TRP A CA 1
ATOM 655 C C . TRP A 1 81 ? 3.050 4.106 -8.498 1.00 91.31 81 TRP A C 1
ATOM 657 O O . TRP A 1 81 ? 2.463 4.824 -7.692 1.00 91.31 81 TRP A O 1
ATOM 667 N N . ALA A 1 82 ? 3.376 4.546 -9.716 1.00 90.19 82 ALA A N 1
ATOM 668 C CA . ALA A 1 82 ? 3.087 5.907 -10.164 1.00 90.19 82 ALA A CA 1
ATOM 669 C C . ALA A 1 82 ? 1.583 6.227 -10.085 1.00 90.19 82 ALA A C 1
ATOM 671 O O . ALA A 1 82 ? 1.190 7.274 -9.565 1.00 90.19 82 ALA A O 1
ATOM 672 N N . VAL A 1 83 ? 0.738 5.288 -10.525 1.00 89.06 83 VAL A N 1
ATOM 673 C CA . VAL A 1 83 ? -0.724 5.388 -10.402 1.00 89.06 83 VAL A CA 1
ATOM 674 C C . VAL A 1 83 ? -1.151 5.432 -8.934 1.00 89.06 83 VAL A C 1
ATOM 676 O O . VAL A 1 83 ? -1.974 6.266 -8.563 1.00 89.06 83 VAL A O 1
ATOM 679 N N . GLN A 1 84 ? -0.577 4.585 -8.078 1.00 87.19 84 GLN A N 1
ATOM 680 C CA . GLN A 1 84 ? -0.886 4.558 -6.648 1.00 87.19 84 GLN A CA 1
ATOM 681 C C . GLN A 1 84 ? -0.522 5.878 -5.955 1.00 87.19 84 GLN A C 1
ATOM 683 O O . GLN A 1 84 ? -1.334 6.427 -5.211 1.00 87.19 84 GLN A O 1
ATOM 688 N N . LYS A 1 85 ? 0.662 6.428 -6.237 1.00 87.12 85 LYS A N 1
ATOM 689 C CA . LYS A 1 85 ? 1.129 7.721 -5.717 1.00 87.12 85 LYS A CA 1
ATOM 690 C C . LYS A 1 85 ? 0.222 8.863 -6.174 1.00 87.12 85 LYS A C 1
ATOM 692 O O . LYS A 1 85 ? -0.156 9.715 -5.367 1.00 87.12 85 LYS A O 1
ATOM 697 N N . TYR A 1 86 ? -0.173 8.859 -7.448 1.00 86.75 86 TYR A N 1
ATOM 698 C CA . TYR A 1 86 ? -1.135 9.819 -7.986 1.00 86.75 86 TYR A CA 1
ATOM 699 C C . TYR A 1 86 ? -2.494 9.716 -7.282 1.00 86.75 86 TYR A C 1
ATOM 701 O O . TYR A 1 86 ? -3.027 10.728 -6.827 1.00 86.75 86 TYR A O 1
ATOM 709 N N . ASN A 1 87 ? -3.024 8.502 -7.128 1.00 84.06 87 ASN A N 1
ATOM 710 C CA . ASN A 1 87 ? -4.307 8.261 -6.472 1.00 84.06 87 ASN A CA 1
ATOM 711 C C . ASN A 1 87 ? -4.278 8.641 -4.993 1.00 84.06 87 ASN A C 1
ATOM 713 O O . ASN A 1 87 ? -5.232 9.246 -4.518 1.00 84.06 87 ASN A O 1
ATOM 717 N N . ARG A 1 88 ? -3.181 8.368 -4.277 1.00 80.88 88 ARG A N 1
ATOM 718 C CA . ARG A 1 88 ? -2.979 8.856 -2.907 1.00 80.88 88 ARG A CA 1
ATOM 719 C C . ARG A 1 88 ? -3.049 10.374 -2.862 1.00 80.88 88 ARG A C 1
ATOM 721 O O . ARG A 1 88 ? -3.869 10.902 -2.131 1.00 80.88 88 ARG A O 1
ATOM 728 N N . LYS A 1 89 ? -2.290 11.081 -3.705 1.00 78.38 89 LYS A N 1
ATOM 729 C CA . LYS A 1 89 ? -2.310 12.552 -3.744 1.00 78.38 89 LYS A CA 1
ATOM 730 C C . LYS A 1 89 ? -3.688 13.109 -4.111 1.00 78.38 89 LYS A C 1
ATOM 732 O 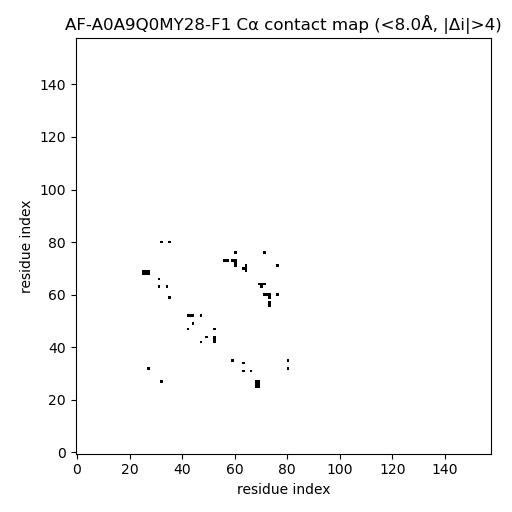O . LYS A 1 89 ? -4.108 14.109 -3.539 1.00 78.38 89 LYS A O 1
ATOM 737 N N . LYS A 1 90 ? -4.396 12.481 -5.054 1.00 75.88 90 LYS A N 1
ATOM 738 C CA . LYS A 1 90 ? -5.752 12.884 -5.451 1.00 75.88 90 LYS A CA 1
ATOM 739 C C . LYS A 1 90 ? -6.763 12.634 -4.332 1.00 75.88 90 LYS A C 1
ATOM 741 O O . LYS A 1 90 ? -7.546 13.527 -4.041 1.00 75.88 90 LYS A O 1
ATOM 746 N N . ASN A 1 91 ? -6.707 11.482 -3.670 1.00 66.62 91 ASN A N 1
ATOM 747 C CA . ASN A 1 91 ? -7.574 11.180 -2.535 1.00 66.62 91 ASN A CA 1
ATOM 748 C C . ASN A 1 91 ? -7.253 12.092 -1.347 1.00 66.62 91 ASN A C 1
ATOM 750 O O . ASN A 1 91 ? -8.169 12.656 -0.770 1.00 66.62 91 ASN A O 1
ATOM 754 N N . THR A 1 92 ? -5.979 12.351 -1.043 1.00 59.81 92 THR A N 1
ATOM 755 C CA . THR A 1 92 ? -5.590 13.336 -0.026 1.00 59.81 92 THR A CA 1
ATOM 756 C C . THR A 1 92 ? -6.095 14.729 -0.375 1.00 59.81 92 THR A C 1
ATOM 758 O O . THR A 1 92 ? -6.564 15.413 0.515 1.00 59.81 92 THR A O 1
ATOM 761 N N . ARG A 1 93 ? -6.075 15.158 -1.644 1.00 52.91 93 ARG A N 1
ATOM 762 C CA . ARG A 1 93 ? -6.691 16.437 -2.043 1.00 52.91 93 ARG A CA 1
ATOM 763 C C . ARG A 1 93 ? -8.193 16.450 -1.781 1.00 52.91 93 ARG A C 1
ATOM 765 O O . ARG A 1 93 ? -8.673 17.428 -1.239 1.00 52.91 93 ARG A O 1
ATOM 772 N N . LEU A 1 94 ? -8.905 15.366 -2.084 1.00 52.56 94 LEU A N 1
ATOM 773 C CA . LEU A 1 94 ? -10.334 15.266 -1.774 1.00 52.56 94 LEU A CA 1
ATOM 774 C C . LEU A 1 94 ? -10.618 15.354 -0.263 1.00 52.56 94 LEU A C 1
ATOM 776 O O . LEU A 1 94 ? -11.629 15.932 0.105 1.00 52.56 94 LEU A O 1
ATOM 780 N N . TYR A 1 95 ? -9.716 14.864 0.594 1.00 48.06 95 TYR A N 1
ATOM 781 C CA . TYR A 1 95 ? -9.839 14.992 2.055 1.00 48.06 95 TYR A CA 1
ATOM 782 C C . TYR A 1 95 ? -9.297 16.319 2.623 1.00 48.06 95 TYR A C 1
ATOM 784 O O . TYR A 1 95 ? -9.786 16.797 3.637 1.00 48.06 95 TYR A O 1
ATOM 792 N N . VAL A 1 96 ? -8.290 16.937 1.999 1.00 46.72 96 VAL A N 1
ATOM 793 C CA . VAL A 1 96 ? -7.662 18.186 2.475 1.00 46.72 96 VAL A CA 1
ATOM 794 C C . VAL A 1 96 ? -8.484 19.412 2.086 1.00 46.72 96 VAL A C 1
ATOM 796 O O . VAL A 1 96 ? -8.548 20.363 2.857 1.00 46.72 96 VAL A O 1
ATOM 799 N N . THR A 1 97 ? -9.160 19.399 0.935 1.00 43.62 97 THR A N 1
ATOM 800 C CA . THR A 1 97 ? -10.070 20.494 0.552 1.00 43.62 97 THR A CA 1
ATOM 801 C C . THR A 1 97 ? -11.339 20.533 1.416 1.00 43.62 97 THR A C 1
ATOM 803 O O . THR A 1 97 ? -12.028 21.542 1.417 1.00 43.62 97 THR A O 1
ATOM 806 N N . GLU A 1 98 ? -11.628 19.489 2.201 1.00 45.28 98 GLU A N 1
ATOM 807 C CA . GLU A 1 98 ? -12.747 19.469 3.158 1.00 45.28 98 GLU A CA 1
ATOM 808 C C . GLU A 1 98 ? -12.413 20.177 4.493 1.00 45.28 98 GLU A C 1
ATOM 810 O O . GLU A 1 98 ? -13.311 20.443 5.282 1.00 45.28 98 GLU A O 1
ATOM 815 N N . TYR A 1 99 ? -11.142 20.536 4.741 1.00 47.69 99 TYR A N 1
ATOM 816 C CA . TYR A 1 99 ? -10.689 21.128 6.015 1.00 47.69 99 TYR A CA 1
ATOM 817 C C . TYR A 1 99 ? -9.877 22.427 5.881 1.00 47.69 99 TYR A C 1
ATOM 819 O O . TYR A 1 99 ? -9.341 22.913 6.876 1.00 47.69 99 TYR A O 1
ATOM 827 N N . PHE A 1 100 ? -9.766 23.003 4.682 1.00 43.22 100 PHE A N 1
ATOM 828 C CA . PHE A 1 100 ? -9.040 24.260 4.481 1.00 43.22 100 PHE A CA 1
ATOM 829 C C . PHE A 1 100 ? -9.844 25.215 3.590 1.00 43.22 100 PHE A C 1
ATOM 831 O O . PHE A 1 100 ? -9.620 25.301 2.383 1.00 43.22 100 PHE A O 1
ATOM 838 N N . GLU A 1 101 ? -10.791 25.934 4.199 1.00 51.25 101 GLU A N 1
ATOM 839 C CA . GLU A 1 101 ? -11.221 27.234 3.676 1.00 51.25 101 GLU A CA 1
ATOM 840 C C . GLU A 1 101 ? -10.031 28.200 3.734 1.00 51.25 101 GLU A C 1
ATOM 842 O O . GLU A 1 101 ? -9.346 28.318 4.754 1.00 51.25 101 GLU A O 1
ATOM 847 N N . PRO A 1 102 ? -9.789 28.912 2.632 1.00 45.66 102 PRO A N 1
ATOM 848 C CA . PRO A 1 102 ? -9.930 30.349 2.728 1.00 45.66 102 PRO A CA 1
ATOM 849 C C . PRO A 1 102 ? -10.943 30.827 1.696 1.00 45.66 102 PRO A C 1
ATOM 851 O O . PRO A 1 102 ? -10.879 30.483 0.513 1.00 45.66 102 PRO A O 1
ATOM 854 N N . GLU A 1 103 ? -11.881 31.634 2.175 1.00 57.16 103 GLU A N 1
ATOM 855 C CA . GLU A 1 103 ? -12.750 32.467 1.360 1.00 57.16 103 GLU A CA 1
ATOM 856 C C . GLU A 1 103 ? -11.954 33.128 0.220 1.00 57.16 103 GLU A C 1
ATOM 858 O O . GLU A 1 103 ? -10.968 33.814 0.482 1.00 57.16 103 GLU A O 1
ATOM 863 N N . SER A 1 104 ? -12.363 32.923 -1.038 1.00 47.31 104 SER A N 1
ATOM 864 C CA . SER A 1 104 ? -12.453 33.987 -2.054 1.00 47.31 104 SER A CA 1
ATOM 865 C C . SER A 1 104 ? -12.899 33.437 -3.418 1.00 47.31 104 SER A C 1
ATOM 867 O O . SER A 1 104 ? -12.156 32.750 -4.111 1.00 47.31 104 SER A O 1
ATOM 869 N N . SER A 1 105 ? -14.125 33.820 -3.789 1.00 54.44 105 SER A N 1
ATOM 870 C CA . SER A 1 105 ? -14.552 34.260 -5.126 1.00 54.44 105 SER A CA 1
ATOM 871 C C . SER A 1 105 ? -14.342 33.347 -6.352 1.00 54.44 105 SER A C 1
ATOM 873 O O . SER A 1 105 ? -13.269 33.291 -6.948 1.00 54.44 105 SER A O 1
ATOM 875 N N . SER A 1 106 ? -15.458 32.774 -6.823 1.00 50.81 106 SER A N 1
ATOM 876 C CA . SER A 1 106 ? -16.069 33.049 -8.145 1.00 50.81 106 SER A CA 1
ATOM 877 C C . SER A 1 106 ? -16.598 31.782 -8.838 1.00 50.81 106 SER A C 1
ATOM 879 O O . SER A 1 106 ? -15.857 30.939 -9.339 1.00 50.81 106 SER A O 1
ATOM 881 N N . ASP A 1 107 ? -17.930 31.692 -8.824 1.00 60.91 107 ASP A N 1
ATOM 882 C CA . ASP A 1 107 ? -18.834 31.149 -9.845 1.00 60.91 107 ASP A CA 1
ATOM 883 C C . ASP A 1 107 ? -18.482 29.830 -10.556 1.00 60.91 107 ASP A C 1
ATOM 885 O O . ASP A 1 107 ? -17.887 29.806 -11.637 1.00 60.91 107 ASP A O 1
ATOM 889 N N . ARG A 1 108 ? -19.042 28.717 -10.051 1.00 45.59 108 ARG A N 1
ATOM 890 C CA . ARG A 1 108 ? -19.484 27.598 -10.907 1.00 45.59 108 ARG A CA 1
ATOM 891 C C . ARG A 1 108 ? -20.588 26.752 -10.245 1.00 45.59 108 ARG A C 1
ATOM 893 O O . ARG A 1 108 ? -20.455 26.429 -9.067 1.00 45.59 108 ARG A O 1
ATOM 900 N N . PRO A 1 109 ? -21.669 26.383 -10.965 1.00 49.56 109 PRO A N 1
ATOM 901 C CA . PRO A 1 109 ? -22.864 25.826 -10.342 1.00 49.56 109 PRO A CA 1
ATOM 902 C C . PRO A 1 109 ? -22.797 24.313 -10.077 1.00 49.56 109 PRO A C 1
ATOM 904 O O . PRO A 1 109 ? -22.216 23.541 -10.840 1.00 49.56 109 PRO A O 1
ATOM 907 N N . SER A 1 110 ? -23.443 23.978 -8.957 1.00 58.88 110 SER A N 1
ATOM 908 C CA . SER A 1 110 ? -24.025 22.735 -8.439 1.00 58.88 110 SER A CA 1
ATOM 909 C C . SER A 1 110 ? -24.027 21.469 -9.299 1.00 58.88 110 SER A C 1
ATOM 911 O O . SER A 1 110 ? -24.558 21.461 -10.402 1.00 58.88 110 SER A O 1
ATOM 913 N N . ASP A 1 111 ? -23.527 20.380 -8.689 1.00 48.88 111 ASP A N 1
ATOM 914 C CA . ASP A 1 111 ? -24.304 19.131 -8.481 1.00 48.88 111 ASP A CA 1
ATOM 915 C C . ASP A 1 111 ? -23.553 18.037 -7.679 1.00 48.88 111 ASP A C 1
ATOM 917 O O . ASP A 1 111 ? -24.087 16.962 -7.413 1.00 48.88 111 ASP A O 1
ATOM 921 N N . GLN A 1 112 ? -22.323 18.284 -7.206 1.00 47.84 112 GLN A N 1
ATOM 922 C CA . GLN A 1 112 ? -21.579 17.309 -6.379 1.00 47.84 112 GLN A CA 1
ATOM 923 C C . GLN A 1 112 ? -21.846 17.407 -4.863 1.00 47.84 112 GLN A C 1
ATOM 925 O O . GLN A 1 112 ? -21.458 16.511 -4.115 1.00 47.84 112 GLN A O 1
ATOM 930 N N . SER A 1 113 ? -22.550 18.446 -4.400 1.00 50.78 113 SER A N 1
ATOM 931 C CA . SER A 1 113 ? -22.767 18.724 -2.967 1.00 50.78 113 SER A CA 1
ATOM 932 C C . SER A 1 113 ? -23.687 17.705 -2.264 1.00 50.78 113 SER A C 1
ATOM 934 O O . SER A 1 113 ? -23.514 17.424 -1.079 1.00 50.78 113 SER A O 1
ATOM 936 N N . SER A 1 114 ? -24.606 17.059 -2.993 1.00 51.06 114 SER A N 1
ATOM 937 C CA . SER A 1 114 ? -25.610 16.167 -2.388 1.00 51.06 114 SER A CA 1
ATOM 938 C C . SER A 1 114 ? -25.056 14.824 -1.896 1.00 51.06 114 SER A C 1
ATOM 940 O O . SER A 1 114 ? -25.625 14.235 -0.984 1.00 51.06 114 SER A O 1
ATOM 942 N N . ARG A 1 115 ? -23.959 14.311 -2.472 1.00 51.72 115 ARG A N 1
ATOM 943 C CA . ARG A 1 115 ? -23.391 13.010 -2.061 1.0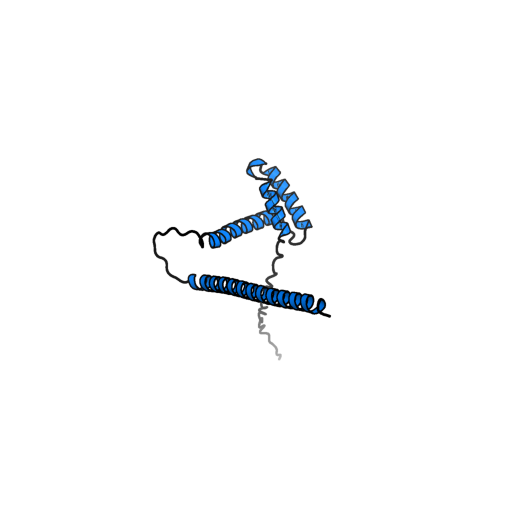0 51.72 115 ARG A CA 1
ATOM 944 C C . ARG A 1 115 ? -22.403 13.114 -0.899 1.00 51.72 115 ARG A C 1
ATOM 946 O O . ARG A 1 115 ? -22.269 12.154 -0.145 1.00 51.72 115 ARG A O 1
ATOM 953 N N . CYS A 1 116 ? -21.740 14.260 -0.734 1.00 52.78 116 CYS A N 1
ATOM 954 C CA . CYS A 1 116 ? -20.865 14.498 0.419 1.00 52.78 116 CYS A CA 1
ATOM 955 C C . CYS A 1 116 ? -21.664 14.723 1.710 1.00 52.78 116 CYS A C 1
ATOM 957 O O . CYS A 1 116 ? -21.272 14.210 2.757 1.00 52.78 116 CYS A O 1
ATOM 959 N N . SER A 1 117 ? -22.817 15.400 1.647 1.00 63.44 117 SER A N 1
ATOM 960 C CA . SER A 1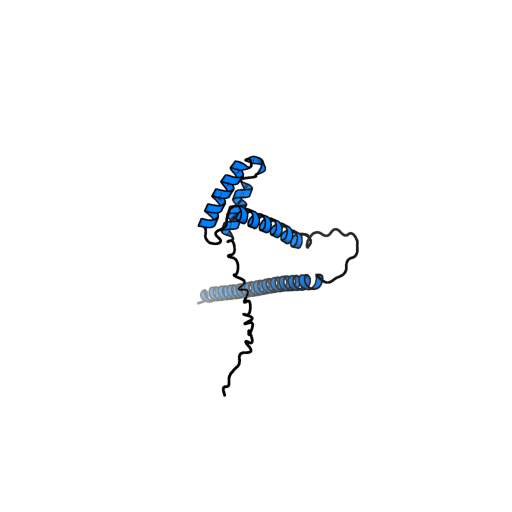 117 ? -23.635 15.648 2.843 1.00 63.44 117 SER A CA 1
ATOM 961 C C . SER A 1 117 ? -24.230 14.361 3.433 1.00 63.44 117 SER A C 1
ATOM 963 O O . SER A 1 117 ? -24.229 14.180 4.650 1.00 63.44 117 SER A O 1
ATOM 965 N N . GLU A 1 118 ? -24.671 13.416 2.598 1.00 70.25 118 GLU A N 1
ATOM 966 C CA . GLU A 1 118 ? -25.218 12.130 3.056 1.00 70.25 118 GLU A CA 1
ATOM 967 C C . GLU A 1 118 ? -24.185 11.229 3.742 1.00 70.25 118 GLU A C 1
ATOM 969 O O . GLU A 1 118 ? -24.515 10.490 4.671 1.00 70.25 118 GLU A O 1
ATOM 974 N N . PHE A 1 119 ? -22.931 11.247 3.283 1.00 75.38 119 PHE A N 1
ATOM 975 C CA . PHE A 1 119 ? -21.875 10.477 3.937 1.00 75.38 119 PHE A CA 1
ATOM 976 C C . PHE A 1 119 ? -21.546 11.079 5.304 1.00 75.38 119 PHE A C 1
ATOM 978 O O . PHE A 1 119 ? -21.479 10.356 6.298 1.00 75.38 119 PHE A O 1
ATOM 985 N N . HIS A 1 120 ? -21.423 12.406 5.365 1.00 76.06 120 HIS A N 1
ATOM 986 C CA . HIS A 1 120 ? -21.133 13.123 6.599 1.00 76.06 120 HIS A CA 1
ATOM 987 C C . HIS A 1 120 ? -22.220 12.907 7.663 1.00 76.06 120 HIS A C 1
ATOM 989 O O . HIS A 1 120 ? -21.910 12.584 8.810 1.00 76.06 120 HIS A O 1
ATOM 995 N N . THR A 1 121 ? -23.502 12.973 7.284 1.00 81.56 121 THR A N 1
ATOM 996 C CA . THR A 1 121 ? -24.612 12.727 8.221 1.00 81.56 121 THR A CA 1
ATOM 997 C C . THR A 1 121 ? -24.624 11.293 8.745 1.00 81.56 121 THR A C 1
ATOM 999 O O . THR A 1 121 ? -24.828 11.090 9.940 1.00 81.56 121 THR A O 1
ATOM 1002 N N . LYS A 1 122 ? -24.326 10.292 7.905 1.00 88.75 122 LYS A N 1
ATOM 1003 C CA . LYS A 1 122 ? -24.204 8.890 8.345 1.00 88.75 122 LYS A CA 1
ATOM 1004 C C . LYS A 1 122 ? -23.033 8.678 9.301 1.00 88.75 122 LYS A C 1
ATOM 1006 O O . LYS A 1 122 ? -23.167 7.921 10.264 1.00 88.75 122 LYS A O 1
ATOM 1011 N N . VAL A 1 123 ? -21.899 9.340 9.064 1.00 90.44 123 VAL A N 1
ATOM 1012 C CA . VAL A 1 123 ? -20.740 9.290 9.969 1.00 90.44 123 VAL A CA 1
ATOM 1013 C C . VAL A 1 123 ? -21.100 9.893 11.326 1.00 90.44 123 VAL A C 1
ATOM 1015 O O . VAL A 1 123 ? -20.907 9.229 12.344 1.00 90.44 123 VAL A O 1
ATOM 1018 N N . LEU A 1 124 ? -21.696 11.089 11.348 1.00 91.19 124 LEU A N 1
ATOM 1019 C CA . LEU A 1 124 ? -22.137 11.740 12.586 1.00 91.19 124 LEU A CA 1
ATOM 1020 C C . LEU A 1 124 ? -23.182 10.905 13.335 1.00 91.19 124 LEU A C 1
ATOM 1022 O O . LEU A 1 124 ? -23.077 10.708 14.544 1.00 91.19 124 LEU A O 1
ATOM 1026 N N . GLN A 1 125 ? -24.152 10.338 12.619 1.00 93.38 125 GLN A N 1
ATOM 1027 C CA . GLN A 1 125 ? -25.165 9.469 13.212 1.00 93.38 125 GLN A CA 1
ATOM 1028 C C . GLN A 1 125 ? -24.539 8.216 13.838 1.00 93.38 125 GLN A C 1
ATOM 1030 O O . GLN A 1 125 ? -24.920 7.810 14.936 1.00 93.38 125 GLN A O 1
ATOM 1035 N N . THR A 1 126 ? -23.551 7.620 13.168 1.00 92.81 126 THR A N 1
ATOM 1036 C CA . THR A 1 126 ? -22.833 6.449 13.687 1.00 92.81 126 THR A CA 1
ATOM 1037 C C . THR A 1 126 ? -22.043 6.805 14.945 1.00 92.81 126 THR A C 1
ATOM 1039 O O . THR A 1 126 ? -22.099 6.072 15.931 1.00 92.81 126 THR A O 1
ATOM 1042 N N . GLN A 1 127 ? -21.356 7.951 14.954 1.00 92.38 127 GLN A N 1
ATOM 1043 C CA . GLN A 1 127 ? -20.656 8.449 16.142 1.00 92.38 127 GLN A CA 1
ATOM 1044 C C . GLN A 1 127 ? -21.622 8.654 17.315 1.00 92.38 127 GLN A C 1
ATOM 1046 O O . GLN A 1 127 ? -21.335 8.219 18.430 1.00 92.38 127 GLN A O 1
ATOM 1051 N N . GLN A 1 128 ? -22.801 9.225 17.063 1.00 94.69 128 GLN A N 1
ATOM 1052 C CA . GLN A 1 128 ? -23.807 9.435 18.101 1.00 94.69 128 GLN A CA 1
ATOM 1053 C C . GLN A 1 128 ? -24.352 8.118 18.673 1.00 94.69 128 GLN A C 1
ATOM 1055 O O . GLN A 1 128 ? -24.501 7.990 19.888 1.00 94.69 128 GLN A O 1
ATOM 1060 N N . GLN A 1 129 ? -24.582 7.108 17.828 1.00 95.19 129 GLN A N 1
ATOM 1061 C CA . GLN A 1 129 ? -24.991 5.774 18.283 1.00 95.19 129 GLN A CA 1
ATOM 1062 C C . GLN A 1 129 ? -23.918 5.094 19.142 1.00 95.19 129 GLN A C 1
ATOM 1064 O O . GLN A 1 129 ? -24.249 4.413 20.113 1.00 95.19 129 GLN A O 1
ATOM 1069 N N . ILE A 1 130 ? -22.634 5.266 18.807 1.00 95.94 130 ILE A N 1
ATOM 1070 C CA . ILE A 1 130 ? -21.526 4.726 19.607 1.00 95.94 130 ILE A CA 1
ATOM 1071 C C . ILE A 1 130 ? -21.524 5.360 21.000 1.00 95.94 130 ILE A C 1
ATOM 1073 O O . ILE A 1 130 ? -21.438 4.637 21.990 1.00 95.94 130 ILE A O 1
ATOM 1077 N N . LEU A 1 131 ? -21.680 6.684 21.086 1.00 96.00 131 LEU A N 1
ATOM 1078 C CA . LEU A 1 131 ? -21.728 7.391 22.368 1.00 96.00 131 LEU A CA 1
ATOM 1079 C C . LEU A 1 131 ? -22.906 6.932 23.239 1.00 96.00 131 LEU A C 1
ATOM 1081 O O . LEU A 1 131 ? -22.712 6.671 24.422 1.00 96.00 131 LEU A O 1
ATOM 1085 N N . GLN A 1 132 ? -24.095 6.745 22.656 1.00 95.56 132 GLN A N 1
ATOM 1086 C CA . GLN A 1 132 ? -25.254 6.209 23.384 1.00 95.56 132 GLN A CA 1
ATOM 1087 C C . GLN A 1 132 ? -24.992 4.801 23.930 1.00 95.56 132 GLN A C 1
ATOM 1089 O O . GLN A 1 132 ? -25.259 4.523 25.096 1.00 95.56 132 GLN A O 1
ATOM 1094 N N . LYS A 1 133 ? -24.406 3.915 23.116 1.00 96.56 133 LYS A N 1
ATOM 1095 C CA . LYS A 1 133 ? -24.072 2.557 23.567 1.00 96.56 133 LYS A CA 1
ATOM 1096 C C . LYS A 1 133 ? -23.039 2.549 24.691 1.00 96.56 133 LYS A C 1
ATOM 1098 O O . LYS A 1 133 ? -23.126 1.703 25.577 1.00 96.56 133 LYS A O 1
ATOM 1103 N N . LEU A 1 134 ? -22.069 3.461 24.663 1.00 95.94 134 LEU A N 1
ATOM 1104 C CA . LEU A 1 134 ? -21.082 3.590 25.737 1.00 95.94 134 LEU A CA 1
ATOM 1105 C C . LEU A 1 134 ? -21.733 4.031 27.056 1.00 95.94 134 LEU A C 1
ATOM 1107 O O . LEU A 1 134 ? -21.402 3.477 28.104 1.00 95.94 134 LEU A O 1
ATOM 1111 N N . ASP A 1 135 ? -22.697 4.950 27.004 1.00 96.50 135 ASP A N 1
ATOM 1112 C CA . ASP A 1 135 ? -23.448 5.398 28.183 1.00 96.50 135 ASP A CA 1
ATOM 1113 C C . ASP A 1 135 ? -24.327 4.282 28.778 1.00 96.50 135 ASP A C 1
ATOM 1115 O O . ASP A 1 135 ? -24.332 4.044 29.991 1.00 96.50 135 ASP A O 1
ATOM 1119 N N . GLU A 1 136 ? -24.990 3.497 27.923 1.00 96.75 136 GLU A N 1
ATOM 1120 C CA . GLU A 1 136 ? -25.745 2.318 28.357 1.00 96.75 136 GLU A CA 1
ATOM 1121 C C . GLU A 1 136 ? -24.849 1.281 29.048 1.00 96.75 136 GLU A C 1
ATOM 1123 O O . GLU A 1 136 ? -25.228 0.713 30.077 1.00 96.75 136 GLU A O 1
ATOM 1128 N N . ILE A 1 137 ? -23.658 1.024 28.495 1.00 97.00 137 ILE A N 1
ATOM 1129 C CA . ILE A 1 137 ? -22.682 0.103 29.090 1.00 97.00 137 ILE A CA 1
ATOM 1130 C C . ILE A 1 137 ? -22.240 0.620 30.462 1.00 97.00 137 ILE A C 1
ATOM 1132 O O . ILE A 1 137 ? -22.267 -0.143 31.430 1.00 97.00 137 ILE A O 1
ATOM 1136 N N . SER A 1 138 ? -21.907 1.907 30.566 1.00 97.00 138 SER A N 1
ATOM 1137 C CA . SER A 1 138 ? -21.506 2.552 31.822 1.00 97.00 138 SER A CA 1
ATOM 1138 C C . SER A 1 138 ? -22.596 2.447 32.900 1.00 97.00 138 SER A C 1
ATOM 1140 O O . SER A 1 138 ? -22.345 2.058 34.048 1.00 97.00 138 SER A O 1
ATOM 1142 N N . THR A 1 139 ? -23.850 2.688 32.516 1.00 96.25 139 THR A N 1
ATOM 1143 C CA . THR A 1 139 ? -25.006 2.587 33.416 1.00 96.25 139 THR A CA 1
ATOM 1144 C C . THR A 1 139 ? -25.217 1.152 33.904 1.00 96.25 139 THR A C 1
ATOM 1146 O O . THR A 1 139 ? -25.444 0.914 35.095 1.00 96.25 139 THR A O 1
ATOM 1149 N N . ARG A 1 140 ? -25.094 0.164 33.007 1.00 96.12 140 ARG A N 1
ATOM 1150 C CA . ARG A 1 140 ? -25.194 -1.258 33.369 1.00 96.12 140 ARG A CA 1
ATOM 1151 C C . ARG A 1 140 ? -24.088 -1.671 34.332 1.00 96.12 140 ARG A C 1
ATOM 1153 O O . ARG A 1 140 ? -24.383 -2.344 35.317 1.00 96.12 140 ARG A O 1
ATOM 1160 N N . GLN A 1 141 ? -22.851 -1.242 34.089 1.00 96.06 141 GLN A N 1
ATOM 1161 C CA . GLN A 1 141 ? -21.724 -1.505 34.987 1.00 96.06 141 GLN A CA 1
ATOM 1162 C C . GLN A 1 141 ? -21.982 -0.927 36.380 1.00 96.06 141 GLN A C 1
ATOM 1164 O O . GLN A 1 141 ? -21.865 -1.645 37.369 1.00 96.06 141 GLN A O 1
ATOM 1169 N N . SER A 1 142 ? -22.446 0.320 36.456 1.00 95.19 142 SER A N 1
ATOM 1170 C CA . SER A 1 142 ? -22.793 0.968 37.727 1.00 95.19 142 SER A CA 1
ATOM 1171 C C . SER A 1 142 ? -23.889 0.216 38.491 1.00 95.19 142 SER A C 1
ATOM 1173 O O . SER A 1 142 ? -23.838 0.104 39.714 1.00 95.19 142 SER A O 1
ATOM 1175 N N . SER A 1 143 ? -24.885 -0.332 37.787 1.00 95.00 143 SER A N 1
ATOM 1176 C CA . SER A 1 143 ? -25.929 -1.156 38.407 1.00 95.00 143 SER A CA 1
ATOM 1177 C C . SER A 1 143 ? -25.395 -2.495 38.922 1.00 95.00 143 SER A C 1
ATOM 1179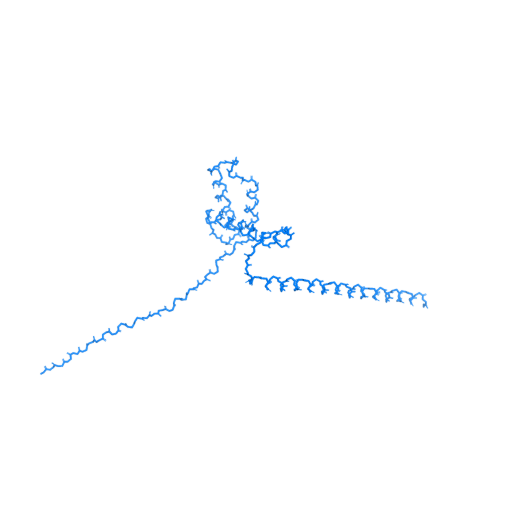 O O . SER A 1 143 ? -25.809 -2.936 39.993 1.00 95.00 143 SER A O 1
ATOM 1181 N N . ILE A 1 144 ? -24.481 -3.133 38.184 1.00 95.69 144 ILE A N 1
ATOM 1182 C CA . ILE A 1 144 ? -23.842 -4.386 38.605 1.00 95.69 144 ILE A CA 1
ATOM 1183 C C . ILE A 1 144 ? -23.014 -4.158 39.870 1.00 95.69 144 ILE A C 1
ATOM 1185 O O . ILE A 1 144 ? -23.181 -4.916 40.819 1.00 95.69 144 ILE A O 1
ATOM 1189 N N . ILE A 1 145 ? -22.204 -3.095 39.914 1.00 95.12 145 ILE A N 1
ATOM 1190 C CA . ILE A 1 145 ? -21.389 -2.748 41.088 1.00 95.12 145 ILE A CA 1
ATOM 1191 C C . ILE A 1 145 ? -22.281 -2.597 42.325 1.00 95.12 145 ILE A C 1
ATOM 1193 O O . ILE A 1 145 ? -22.095 -3.312 43.301 1.00 95.12 145 ILE A O 1
ATOM 1197 N N . LYS A 1 146 ? -23.356 -1.802 42.238 1.00 94.12 146 LYS A N 1
ATOM 1198 C CA . LYS A 1 146 ? -24.305 -1.631 43.355 1.00 94.12 146 LYS A CA 1
ATOM 1199 C C . LYS A 1 146 ? -24.938 -2.942 43.832 1.00 94.12 146 LYS A C 1
ATOM 1201 O O . LYS A 1 146 ? -25.241 -3.084 45.013 1.00 94.12 146 LYS A O 1
ATOM 1206 N N . LYS A 1 147 ? -25.195 -3.888 42.921 1.00 94.00 147 LYS A N 1
ATOM 1207 C CA . LYS A 1 147 ? -25.734 -5.209 43.283 1.00 94.00 147 LYS A CA 1
ATOM 1208 C C . LYS A 1 147 ? -24.691 -6.075 43.985 1.00 94.00 147 LYS A C 1
ATOM 1210 O O . LYS A 1 147 ? -25.070 -6.820 44.880 1.00 94.00 147 LYS A O 1
ATOM 1215 N N . LEU A 1 148 ? -23.422 -5.990 43.584 1.00 92.75 148 LEU A N 1
ATOM 1216 C CA . LEU A 1 148 ? -22.327 -6.700 44.245 1.00 92.75 148 LEU A CA 1
ATOM 1217 C C . LEU A 1 148 ? -22.114 -6.168 45.667 1.00 92.75 148 LEU A C 1
ATOM 1219 O O . LEU A 1 148 ? -22.124 -6.970 46.597 1.00 92.75 148 LEU A O 1
ATOM 1223 N N . ASP A 1 149 ? -22.075 -4.845 45.844 1.00 93.44 149 ASP A N 1
ATOM 1224 C CA . ASP A 1 149 ? -21.930 -4.211 47.164 1.00 93.44 149 ASP A CA 1
ATOM 1225 C C . ASP A 1 149 ? -23.059 -4.633 48.127 1.00 93.44 149 ASP A C 1
ATOM 1227 O O . ASP A 1 149 ? -22.833 -4.920 49.302 1.00 93.44 149 ASP A O 1
ATOM 1231 N N . ALA A 1 150 ? -24.298 -4.725 47.626 1.00 88.94 150 ALA A N 1
ATOM 1232 C CA . ALA A 1 150 ? -25.449 -5.155 48.423 1.00 88.94 150 ALA A CA 1
ATOM 1233 C C . ALA A 1 150 ? -25.389 -6.639 48.836 1.00 88.94 150 ALA A C 1
ATOM 1235 O O . ALA A 1 150 ? -25.897 -7.004 49.897 1.00 88.94 150 ALA A O 1
ATOM 1236 N N . ILE A 1 151 ? -24.788 -7.503 48.009 1.00 90.50 151 ILE A N 1
ATOM 1237 C CA . ILE A 1 151 ? -24.581 -8.921 48.341 1.00 90.50 151 ILE A CA 1
ATOM 1238 C C . ILE A 1 151 ? -23.506 -9.056 49.423 1.00 90.50 151 ILE A C 1
ATOM 1240 O O . ILE A 1 151 ? -23.696 -9.825 50.365 1.00 90.50 151 ILE A O 1
ATOM 1244 N N . GLU A 1 152 ? -22.419 -8.291 49.317 1.00 88.12 152 GLU A N 1
ATOM 1245 C CA . GLU A 1 152 ? -21.327 -8.283 50.294 1.00 88.12 152 GLU A CA 1
ATOM 1246 C C . GLU A 1 152 ? -21.835 -7.862 51.684 1.00 88.12 152 GLU A C 1
ATOM 1248 O O . GLU A 1 152 ? -21.708 -8.627 52.642 1.00 88.12 152 GLU A O 1
ATOM 1253 N N . GLN A 1 153 ? -22.570 -6.747 51.773 1.00 81.38 153 GLN A N 1
ATOM 1254 C CA . GLN A 1 153 ? -23.157 -6.261 53.034 1.00 81.38 153 GLN A CA 1
ATOM 1255 C C . GLN A 1 153 ? -24.246 -7.182 53.618 1.00 81.38 153 GLN A C 1
ATOM 1257 O O . GLN A 1 153 ? -24.478 -7.206 54.830 1.00 81.38 153 GLN A O 1
ATOM 1262 N N . GLY A 1 154 ? -24.937 -7.954 52.774 1.00 74.38 154 GLY A N 1
ATOM 1263 C CA . GLY A 1 154 ? -25.917 -8.951 53.211 1.00 74.38 154 GLY A CA 1
ATOM 1264 C C . GLY A 1 154 ? -25.290 -10.237 53.766 1.00 74.38 154 GLY A C 1
ATOM 1265 O O . GLY A 1 154 ? -25.972 -10.982 54.472 1.00 74.38 154 GLY A O 1
ATOM 1266 N N . SER A 1 155 ? -24.016 -10.504 53.457 1.00 67.94 155 SER A N 1
ATOM 1267 C CA . SER A 1 155 ? -23.287 -11.694 53.916 1.00 67.94 155 SER A CA 1
ATOM 1268 C C . SER A 1 155 ? -22.672 -11.541 55.313 1.00 67.94 155 SER A C 1
ATOM 1270 O O . SER A 1 155 ? -22.517 -12.539 56.006 1.00 67.94 155 SER A O 1
ATOM 1272 N N . GLU A 1 156 ? -22.409 -10.308 55.761 1.00 62.12 156 GLU A N 1
ATOM 1273 C CA . GLU A 1 156 ? -21.817 -10.010 57.078 1.00 62.12 156 GLU A CA 1
ATOM 1274 C C . GLU A 1 156 ? -22.841 -9.958 58.231 1.00 62.12 156 GLU A C 1
ATOM 1276 O O . GLU A 1 156 ? -22.462 -9.919 59.397 1.00 62.12 156 GLU A O 1
ATOM 1281 N N . ASN A 1 157 ? -24.144 -9.976 57.922 1.00 59.12 157 ASN A N 1
ATOM 1282 C CA . ASN A 1 157 ? -25.236 -9.873 58.904 1.00 59.12 157 ASN A CA 1
ATOM 1283 C C . ASN A 1 157 ? -25.963 -11.211 59.184 1.00 59.12 157 ASN A C 1
ATOM 1285 O O . ASN A 1 157 ? -27.101 -11.203 59.662 1.00 59.12 157 ASN A O 1
ATOM 1289 N N . LYS A 1 158 ? -25.342 -12.357 58.875 1.00 52.41 158 LYS A N 1
ATOM 1290 C CA . LYS A 1 158 ? -25.829 -13.710 59.207 1.00 52.41 158 LYS A CA 1
ATOM 1291 C C . LYS A 1 158 ? -24.826 -14.453 60.073 1.00 52.41 158 LYS A C 1
ATOM 1293 O O . LYS A 1 158 ? -25.301 -15.182 60.970 1.00 52.41 158 LYS A O 1
#

Mean predicted aligned error: 18.98 Å

Sequence (158 aa):
MLSEGSSDGECKENKMPNQVFVLKQPRVSKQQYDEIEAFYQDHSEESIGRDVFKALWQNLAEKLNAMGPPVLTESEWRRKWAVQKYNRKKNTRLYVTEYFEPESSSDRPSDQSSRCSEFHTKVLQTQQQILQKLDEISTRQSSIIKKLDAIEQGSENK

Secondary structure (DSSP, 8-state):
------------------------PPPPPHHHHHHHHHHHHH--HHHH-HHHHHHHHHHHHHHHHHTSS----HHHHHHHHHHHHHHHHHHHHHHHTTS-----------SSHHHHHHHHHHHHHHHHHHHHHHHHHHHHHHHHHHHHHHHHHHHTT-